Protein AF-A0A6G1R5U1-F1 (afdb_monomer_lite)

Secondary structure (DSSP, 8-state):
-HHHHHHHHHHHHHHHHSS-----HHHHHHHHHHHHHHHHHHHHHHHHTT---GGGG-TT---THHHHHHHHHHHHHHHHHH---HHHHHHHHHHHHHHHHHHHHHHHHHHHHHHHHHHHHHHHHHHHHHHHHHHHHHHHHHHHHHTSPPHHHHHHHHHHHT--

Sequence (164 aa):
KLSELNQGFAAISQRIKSGKPVIPLKELEQFDFDIQKMLEPLEVEIQQGVNLKEEDFNKDMSEDDESTVKELLQRGDTLQKRITDERKREEIKIKQQLLQTKHNALKDLRSQRRKKALEISHQWYQYKRQADDLMTWLDDIEKKLASLPDRKDEQKLKEIDGEL

pLDDT: mean 86.11, std 13.08, range [45.94, 97.88]

Foldseek 3Di:
DVVVVVVVVVVVVVCVVVVQPDDPPVLLVVLVVLLVVLVVVLVVLVVVFLDADPVLLDPPDDPPCPVVLVVSLVSLVVVLVRDPDPVSNVVSVVSNVSSVVSVVSSVVRSVNNNVVCVVCVVVVVVVVVVVVVVVVVVVVVVVVVVPDDDVVVVVVVVVVVVPD

Radius of gyration: 33.47 Å; chains: 1; bounding box: 76×44×108 Å

Organism: NCBI:txid2861861

Structure (mmCIF, N/CA/C/O backbone):
data_AF-A0A6G1R5U1-F1
#
_entry.id   AF-A0A6G1R5U1-F1
#
loop_
_atom_site.group_PDB
_atom_site.id
_atom_site.type_symbol
_atom_site.label_atom_id
_atom_site.label_alt_id
_atom_site.label_comp_id
_atom_site.label_asym_id
_atom_site.label_entity_id
_atom_site.label_seq_id
_atom_site.pdbx_PDB_ins_code
_atom_site.Cartn_x
_atom_site.Cartn_y
_atom_site.Cartn_z
_atom_site.occupancy
_atom_site.B_iso_or_equiv
_atom_site.auth_seq_id
_atom_site.auth_comp_id
_atom_site.auth_asym_id
_atom_site.auth_atom_id
_atom_site.pdbx_PDB_model_num
ATOM 1 N N . LYS A 1 1 ? -25.445 -28.511 54.763 1.00 64.56 1 LYS A N 1
ATOM 2 C CA . LYS A 1 1 ? -24.578 -29.368 53.914 1.00 64.56 1 LYS A CA 1
ATOM 3 C C . LYS A 1 1 ? -24.976 -29.345 52.434 1.00 64.56 1 LYS A C 1
ATOM 5 O O . LYS A 1 1 ? -24.217 -28.792 51.656 1.00 64.56 1 LYS A O 1
ATOM 10 N N . LEU A 1 2 ? -26.133 -29.885 52.011 1.00 78.50 2 LEU A N 1
ATOM 11 C CA . LEU A 1 2 ? -26.484 -29.938 50.573 1.00 78.50 2 LEU A CA 1
ATOM 12 C C . LEU A 1 2 ? -26.898 -28.573 49.980 1.00 78.50 2 LEU A C 1
ATOM 14 O O . LEU A 1 2 ? -26.519 -28.255 48.857 1.00 78.50 2 LEU A O 1
ATOM 18 N N . SER A 1 3 ? -27.627 -27.742 50.737 1.00 78.31 3 SER A N 1
ATOM 19 C CA . SER A 1 3 ? -28.041 -26.409 50.261 1.00 78.31 3 SER A CA 1
ATOM 20 C C . SER A 1 3 ? -26.873 -25.423 50.158 1.00 78.31 3 SER A C 1
ATOM 22 O O . SER A 1 3 ? -26.806 -24.674 49.193 1.00 78.31 3 SER A O 1
ATOM 24 N N . GLU A 1 4 ? -25.920 -25.470 51.092 1.00 81.38 4 GLU A N 1
ATOM 25 C CA . GLU A 1 4 ? -24.697 -24.651 51.064 1.00 81.38 4 GLU A CA 1
ATOM 26 C C . GLU A 1 4 ? -23.816 -25.002 49.861 1.00 81.38 4 GLU A C 1
ATOM 2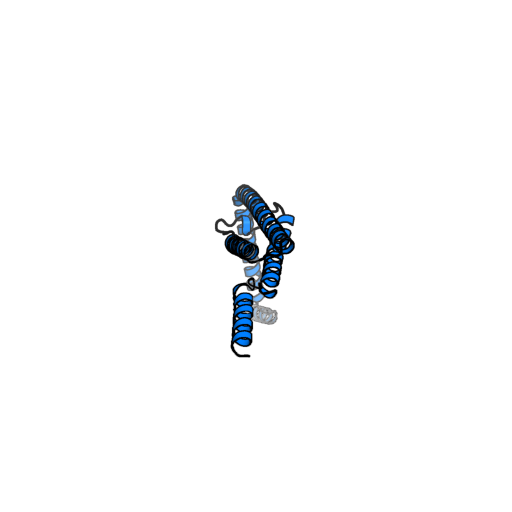8 O O . GLU A 1 4 ? -23.296 -24.111 49.192 1.00 81.38 4 GLU A O 1
ATOM 33 N N . LEU A 1 5 ? -23.703 -26.295 49.534 1.00 86.12 5 LEU A N 1
ATOM 34 C CA . LEU A 1 5 ? -22.992 -26.749 48.341 1.00 86.12 5 LEU A CA 1
ATOM 35 C C . LEU A 1 5 ? -23.675 -26.233 47.068 1.00 86.12 5 LEU A C 1
ATOM 37 O O . LEU A 1 5 ? -23.010 -25.719 46.172 1.00 86.12 5 LEU A O 1
ATOM 41 N N . ASN A 1 6 ? -25.006 -26.310 47.011 1.00 85.50 6 ASN A N 1
ATOM 42 C CA . ASN A 1 6 ? -25.781 -25.828 45.871 1.00 85.50 6 ASN A CA 1
ATOM 43 C C . ASN A 1 6 ? -25.684 -24.298 45.708 1.00 85.50 6 ASN A C 1
ATOM 45 O O . ASN A 1 6 ? -25.589 -23.789 44.592 1.00 85.50 6 ASN A O 1
ATOM 49 N N . GLN A 1 7 ? -25.635 -23.561 46.819 1.00 85.62 7 GLN A N 1
ATOM 50 C CA . GLN A 1 7 ? -25.426 -22.114 46.828 1.00 85.62 7 GLN A CA 1
ATOM 51 C C . GLN A 1 7 ? -24.006 -21.745 46.368 1.00 85.62 7 GLN A C 1
ATOM 53 O O . GLN A 1 7 ? -23.837 -20.809 45.586 1.00 85.62 7 GLN A O 1
ATOM 58 N N . GLY A 1 8 ? -22.998 -22.525 46.775 1.00 88.50 8 GLY A N 1
ATOM 59 C CA . GLY A 1 8 ? -21.625 -22.406 46.283 1.00 88.50 8 GLY A CA 1
ATOM 60 C C . GLY A 1 8 ? -21.519 -22.649 44.775 1.00 88.50 8 GLY A C 1
ATOM 61 O O . GLY A 1 8 ? -20.931 -21.838 44.059 1.00 88.50 8 GLY A O 1
ATOM 62 N N . PHE A 1 9 ? -22.159 -23.706 44.264 1.00 89.00 9 PHE A N 1
ATOM 63 C CA . PHE A 1 9 ? -22.228 -23.982 42.825 1.00 89.00 9 PHE A CA 1
ATOM 64 C C . PHE A 1 9 ? -22.938 -22.871 42.051 1.00 89.00 9 PHE A C 1
ATOM 66 O O . PHE A 1 9 ? -22.454 -22.462 40.996 1.00 89.00 9 PHE A O 1
ATOM 73 N N . ALA A 1 10 ? -24.046 -22.338 42.572 1.00 87.12 10 ALA A N 1
ATOM 74 C CA . ALA A 1 10 ? -24.753 -21.226 41.946 1.00 87.12 10 ALA A CA 1
ATOM 75 C C . ALA A 1 10 ? -23.885 -19.958 41.893 1.00 87.12 10 ALA A C 1
ATOM 77 O O . ALA A 1 10 ? -23.812 -19.316 40.847 1.00 87.12 10 ALA A O 1
ATOM 78 N N . ALA A 1 11 ? -23.169 -19.632 42.973 1.00 83.75 11 ALA A N 1
ATOM 79 C CA . ALA A 1 11 ? -22.272 -18.479 43.029 1.00 83.75 11 ALA A CA 1
ATOM 80 C C . ALA A 1 11 ? -21.079 -18.614 42.065 1.00 83.75 11 ALA A C 1
ATOM 82 O O . ALA A 1 11 ? -20.730 -17.655 41.377 1.00 83.75 11 ALA A O 1
ATOM 83 N N . ILE A 1 12 ? -20.484 -19.808 41.963 1.00 82.44 12 ILE A N 1
ATOM 84 C CA . ILE A 1 12 ? -19.397 -20.093 41.015 1.00 82.44 12 ILE A CA 1
ATOM 85 C C . ILE A 1 12 ? -19.918 -20.067 39.576 1.00 82.44 12 ILE A C 1
ATOM 87 O O . ILE A 1 12 ? -19.307 -19.436 38.722 1.00 82.44 12 ILE A O 1
ATOM 91 N N . SER A 1 13 ? -21.073 -20.678 39.300 1.00 82.19 13 SER A N 1
ATOM 92 C CA . SER A 1 13 ? -21.693 -20.661 37.971 1.00 82.19 13 SER A CA 1
ATOM 93 C C . SER A 1 13 ? -22.052 -19.238 37.538 1.00 82.19 13 SER A C 1
ATOM 95 O O . SER A 1 13 ? -21.800 -18.866 36.396 1.00 82.19 13 SER A O 1
ATOM 97 N N . GLN A 1 14 ? -22.553 -18.404 38.454 1.00 79.06 14 GLN A N 1
ATOM 98 C CA . GLN A 1 14 ? -22.771 -16.980 38.204 1.00 79.06 14 GLN A CA 1
ATOM 99 C C . GLN A 1 14 ? -21.456 -16.237 37.973 1.00 79.06 14 GLN A C 1
ATOM 101 O O . GLN A 1 14 ? -21.388 -15.444 37.044 1.00 79.06 14 GLN A O 1
ATOM 106 N N . ARG A 1 15 ? -20.387 -16.519 38.728 1.00 74.56 15 ARG A N 1
ATOM 107 C CA . ARG A 1 15 ? -19.045 -15.954 38.480 1.00 74.56 15 ARG A CA 1
ATOM 108 C C . ARG A 1 15 ? -18.442 -16.380 37.144 1.00 74.56 15 ARG A C 1
ATOM 110 O O . ARG A 1 15 ? -17.753 -15.581 36.532 1.00 74.56 15 ARG A O 1
ATOM 117 N N . ILE A 1 16 ? -18.708 -17.598 36.680 1.00 74.06 16 ILE A N 1
ATOM 118 C CA . ILE A 1 16 ? -18.265 -18.080 35.364 1.00 74.06 16 ILE A CA 1
ATOM 119 C C . ILE A 1 16 ? -19.098 -17.424 34.256 1.00 74.06 16 ILE A C 1
ATOM 121 O O . ILE A 1 16 ? -18.539 -16.954 33.274 1.00 74.06 16 ILE A O 1
ATOM 125 N N . LYS A 1 17 ? -20.422 -17.314 34.434 1.00 71.19 17 LYS A N 1
ATOM 126 C CA . LYS A 1 17 ? -21.327 -16.638 33.485 1.00 71.19 17 LYS A CA 1
ATOM 127 C C . LYS A 1 17 ? -21.111 -15.121 33.416 1.00 71.19 17 LYS A C 1
ATOM 129 O O . LYS A 1 17 ? -21.323 -14.531 32.365 1.00 71.19 17 LYS A O 1
ATOM 134 N N . SER A 1 18 ? -20.710 -14.497 34.525 1.00 64.19 18 SER A N 1
ATOM 135 C CA . SER A 1 18 ? -20.384 -13.062 34.627 1.00 64.19 18 SER A CA 1
ATOM 136 C C . SER A 1 18 ? -18.891 -12.766 34.467 1.00 64.19 18 SER A C 1
ATOM 138 O O . SER A 1 18 ? -18.498 -11.598 34.416 1.00 64.19 18 SER A O 1
ATOM 140 N N . GLY A 1 19 ? -18.056 -13.805 34.378 1.00 53.78 19 GLY A N 1
ATOM 141 C CA . GLY A 1 19 ? -16.635 -13.700 34.094 1.00 53.78 19 GLY A CA 1
ATOM 142 C C . GLY A 1 19 ? -16.473 -13.098 32.710 1.00 53.78 19 GLY A C 1
ATOM 143 O O . GLY A 1 19 ? -16.742 -13.754 31.706 1.00 53.78 19 GLY A O 1
ATOM 144 N N . LYS A 1 20 ? -16.099 -11.816 32.673 1.00 56.81 20 LYS A N 1
ATOM 145 C CA . LYS A 1 20 ? -15.852 -11.062 31.442 1.00 56.81 20 LYS A CA 1
ATOM 146 C C . LYS A 1 20 ? -14.959 -11.882 30.503 1.00 56.81 20 LYS A C 1
ATOM 148 O O . LYS A 1 20 ? -14.012 -12.501 30.993 1.00 56.81 20 LYS A O 1
ATOM 153 N N . PRO A 1 21 ? -15.223 -11.876 29.184 1.00 55.41 21 PRO A N 1
ATOM 154 C CA . PRO A 1 21 ? -14.382 -12.578 28.227 1.00 55.41 21 PRO A CA 1
ATOM 155 C C . PRO A 1 21 ? -12.942 -12.084 28.386 1.00 55.41 21 PRO A C 1
ATOM 157 O O . PRO A 1 21 ? -12.632 -10.923 28.125 1.00 55.41 21 PRO A O 1
ATOM 160 N N . VAL A 1 22 ? -12.070 -12.965 28.871 1.00 62.72 22 VAL A N 1
ATOM 161 C CA . VAL A 1 22 ? -10.633 -12.717 28.891 1.00 62.72 22 VAL A CA 1
ATOM 162 C C . VAL A 1 22 ? -10.197 -12.812 27.442 1.00 62.72 22 VAL A C 1
ATOM 164 O O . VAL A 1 22 ? -10.189 -13.898 26.865 1.00 62.72 22 VAL A O 1
ATOM 167 N N . ILE A 1 23 ? -9.894 -11.673 26.827 1.00 64.00 23 ILE A N 1
ATOM 168 C CA . ILE A 1 23 ? -9.266 -11.693 25.509 1.00 64.00 23 ILE A CA 1
ATOM 169 C C . ILE A 1 23 ? -7.942 -12.427 25.660 1.00 64.00 23 ILE A C 1
ATOM 171 O O . ILE A 1 23 ? -7.168 -12.079 26.562 1.00 64.00 23 ILE A O 1
ATOM 175 N N . PRO A 1 24 ? -7.667 -13.432 24.814 1.00 73.19 24 PRO A N 1
ATOM 176 C CA . PRO A 1 24 ? -6.378 -14.089 24.832 1.00 73.19 24 PRO A CA 1
ATOM 177 C C . PRO A 1 24 ? -5.299 -13.028 24.624 1.00 73.19 24 PRO A C 1
ATOM 179 O O . PRO A 1 24 ? -5.303 -12.344 23.605 1.00 73.19 24 PRO A O 1
ATOM 182 N N . LEU A 1 25 ? -4.368 -12.891 25.572 1.00 80.00 25 LEU A N 1
ATOM 183 C CA . LEU A 1 25 ? -3.216 -11.984 25.459 1.00 80.00 25 LEU A CA 1
ATOM 184 C C . LEU A 1 25 ? -2.526 -12.123 24.088 1.00 80.00 25 LEU A C 1
ATOM 186 O O . LEU A 1 25 ? -2.193 -11.132 23.449 1.00 80.00 25 LEU A O 1
ATOM 190 N N . LYS A 1 26 ? -2.476 -13.361 23.589 1.00 85.50 26 LYS A N 1
ATOM 191 C CA . LYS A 1 26 ? -1.983 -13.740 22.265 1.00 85.50 26 LYS A CA 1
ATOM 192 C C . LYS A 1 26 ? -2.681 -13.036 21.091 1.00 85.50 26 LYS A C 1
ATOM 194 O O . LYS A 1 26 ? -2.038 -12.737 20.095 1.00 85.50 26 LYS A O 1
ATOM 199 N N . GLU A 1 27 ? -3.988 -12.783 21.168 1.00 88.94 27 GLU A N 1
ATOM 200 C CA . GLU A 1 27 ? -4.736 -12.100 20.098 1.00 88.94 27 GLU A CA 1
ATOM 201 C C . GLU A 1 27 ? -4.335 -10.622 19.994 1.00 88.94 27 GLU A C 1
ATOM 203 O O . GLU A 1 27 ? -4.229 -10.089 18.885 1.00 88.94 27 GLU A O 1
ATOM 208 N N . LEU A 1 28 ? -4.083 -9.991 21.147 1.00 89.75 28 LEU A N 1
ATOM 209 C CA . LEU A 1 28 ? -3.621 -8.609 21.250 1.00 89.75 28 LEU A CA 1
ATOM 210 C C . LEU A 1 28 ? -2.165 -8.473 20.789 1.00 89.75 28 LEU A C 1
ATOM 212 O O . LEU A 1 28 ? -1.868 -7.606 19.977 1.00 89.75 28 LEU A O 1
ATOM 216 N N . GLU A 1 29 ? -1.284 -9.367 21.240 1.00 91.88 29 GLU A N 1
ATOM 217 C CA . GLU A 1 29 ? 0.116 -9.419 20.795 1.00 91.88 29 GLU A CA 1
ATOM 218 C C . GLU A 1 29 ? 0.217 -9.618 19.280 1.00 91.88 29 GLU A C 1
ATOM 220 O O . GLU A 1 29 ? 0.988 -8.935 18.610 1.00 91.88 29 GLU A O 1
ATOM 225 N N . GLN A 1 30 ? -0.605 -10.509 18.720 1.00 94.69 30 GLN A N 1
ATOM 226 C CA . GLN A 1 30 ? -0.639 -10.723 17.279 1.00 94.69 30 GLN A CA 1
ATOM 227 C C . GLN A 1 30 ? -1.130 -9.475 16.536 1.00 94.69 30 GLN A C 1
ATOM 229 O O . GLN A 1 30 ? -0.609 -9.153 15.478 1.00 94.69 30 GLN A O 1
ATOM 234 N N . PHE A 1 31 ? -2.130 -8.767 17.068 1.00 95.12 31 PHE A N 1
ATOM 235 C CA . PHE A 1 31 ? -2.639 -7.542 16.446 1.00 95.12 31 PHE A CA 1
ATOM 236 C C . PHE A 1 31 ? -1.571 -6.448 16.429 1.00 95.12 31 PHE A C 1
ATOM 238 O O . PHE A 1 31 ? -1.374 -5.790 15.410 1.00 95.12 31 PHE A O 1
ATOM 245 N N . ASP A 1 32 ? -0.854 -6.302 17.540 1.00 94.56 32 ASP A N 1
ATOM 246 C CA . ASP A 1 32 ? 0.250 -5.359 17.662 1.00 94.56 32 ASP A CA 1
ATOM 247 C C . ASP A 1 32 ? 1.377 -5.678 16.681 1.00 94.56 32 ASP A C 1
ATOM 249 O O . ASP A 1 32 ? 1.872 -4.779 16.000 1.00 94.56 32 ASP A O 1
ATOM 253 N N . PHE A 1 33 ? 1.741 -6.956 16.564 1.00 96.31 33 PHE A N 1
ATOM 254 C CA . PHE A 1 33 ? 2.722 -7.415 15.588 1.00 96.31 33 PHE A CA 1
ATOM 255 C C . PHE A 1 33 ? 2.283 -7.112 14.150 1.00 96.31 33 PHE A C 1
ATOM 257 O O . PHE A 1 33 ? 3.060 -6.555 13.377 1.00 96.31 33 PHE A O 1
ATOM 264 N N . ASP A 1 34 ? 1.038 -7.437 13.795 1.00 96.75 34 ASP A N 1
ATOM 265 C CA . ASP A 1 34 ? 0.534 -7.256 12.433 1.00 96.75 34 ASP A CA 1
ATOM 266 C C . ASP A 1 34 ? 0.444 -5.769 12.051 1.00 96.75 34 ASP A C 1
ATOM 268 O O . ASP A 1 34 ? 0.824 -5.399 10.939 1.00 96.75 34 ASP A O 1
ATOM 272 N N . ILE A 1 35 ? 0.011 -4.894 12.972 1.00 96.19 35 ILE A N 1
ATOM 273 C CA . ILE A 1 35 ? 0.037 -3.443 12.738 1.00 96.19 35 ILE A CA 1
ATOM 274 C C . ILE A 1 35 ? 1.467 -2.951 12.543 1.00 96.19 35 ILE A C 1
ATOM 276 O O . ILE A 1 35 ? 1.719 -2.205 11.599 1.00 96.19 35 ILE A O 1
ATOM 280 N N . GLN A 1 36 ? 2.402 -3.350 13.407 1.00 95.69 36 GLN A N 1
ATOM 281 C CA . GLN A 1 36 ? 3.790 -2.901 13.305 1.00 95.69 36 GLN A CA 1
ATOM 282 C C . GLN A 1 36 ? 4.405 -3.328 11.967 1.00 95.69 36 GLN A C 1
ATOM 284 O O . GLN A 1 36 ? 5.026 -2.516 11.281 1.00 95.69 36 GLN A O 1
ATOM 289 N N . LYS A 1 37 ? 4.155 -4.579 11.565 1.00 95.69 37 LYS A N 1
ATOM 290 C CA . LYS A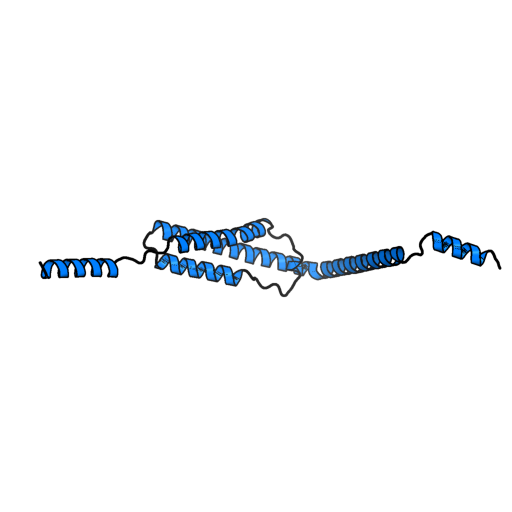 1 37 ? 4.591 -5.135 10.284 1.00 95.69 37 LYS A CA 1
ATOM 291 C C . LYS A 1 37 ? 4.026 -4.361 9.092 1.00 95.69 37 LYS A C 1
ATOM 293 O O . LYS A 1 37 ? 4.725 -4.221 8.096 1.00 95.69 37 LYS A O 1
ATOM 298 N N . MET A 1 38 ? 2.792 -3.862 9.180 1.00 94.44 38 MET A N 1
ATOM 299 C CA . MET A 1 38 ? 2.200 -3.030 8.126 1.00 94.44 38 MET A CA 1
ATOM 300 C C . MET A 1 38 ? 2.698 -1.586 8.148 1.00 94.44 38 MET A C 1
ATOM 302 O O . MET A 1 38 ? 2.816 -0.970 7.096 1.00 94.44 38 MET A O 1
ATOM 306 N N . LEU A 1 39 ? 3.000 -1.026 9.317 1.00 95.50 39 LEU A N 1
ATOM 307 C CA . LEU A 1 39 ? 3.486 0.350 9.428 1.00 95.50 39 LEU A CA 1
ATOM 308 C C . LEU A 1 39 ? 4.881 0.528 8.827 1.00 95.50 39 LEU A C 1
ATOM 310 O O . LEU A 1 39 ? 5.141 1.555 8.209 1.00 95.50 39 LEU A O 1
ATOM 314 N N . GLU A 1 40 ? 5.762 -0.456 8.988 1.00 94.44 40 GLU A N 1
ATOM 315 C CA . GLU A 1 40 ? 7.152 -0.373 8.536 1.00 94.44 40 GLU A CA 1
ATOM 316 C C . GLU A 1 40 ? 7.317 -0.116 7.021 1.00 94.44 40 GLU A C 1
ATOM 318 O O . GLU A 1 40 ? 7.955 0.879 6.667 1.00 94.44 40 GLU A O 1
ATOM 323 N N . PRO A 1 41 ? 6.710 -0.896 6.101 1.00 92.38 41 PRO A N 1
ATOM 324 C CA . PRO A 1 41 ? 6.797 -0.607 4.669 1.00 92.38 41 PRO A CA 1
ATOM 325 C C . PRO A 1 41 ? 6.120 0.720 4.294 1.00 92.38 41 PRO A C 1
ATOM 327 O O . PRO A 1 41 ? 6.641 1.446 3.445 1.00 92.38 41 PRO A O 1
ATOM 330 N N . LEU A 1 42 ? 5.009 1.083 4.952 1.00 92.62 42 LEU A N 1
ATOM 331 C CA . LEU A 1 42 ? 4.336 2.365 4.714 1.00 92.62 42 LEU A CA 1
ATOM 332 C C . LEU A 1 42 ? 5.239 3.549 5.089 1.00 92.62 42 LEU A C 1
ATOM 334 O O . LEU A 1 42 ? 5.315 4.524 4.347 1.00 92.62 42 LEU A O 1
ATOM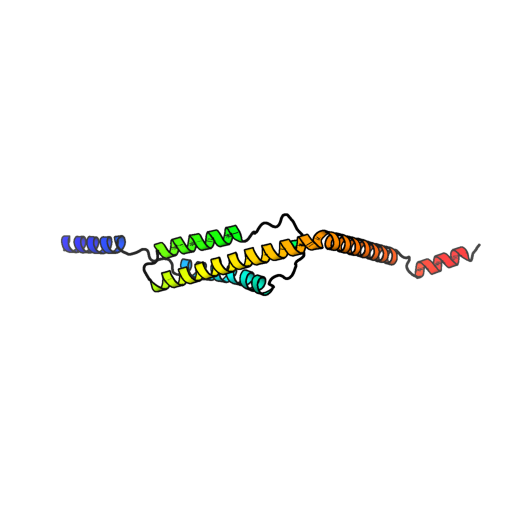 338 N N . GLU A 1 43 ? 5.941 3.471 6.221 1.00 94.00 43 GLU A N 1
ATOM 339 C CA . GLU A 1 43 ? 6.880 4.497 6.687 1.00 94.00 43 GLU A CA 1
ATOM 340 C C . GLU A 1 43 ? 8.040 4.673 5.698 1.00 94.00 43 GLU A C 1
ATOM 342 O O . GLU A 1 43 ? 8.355 5.800 5.309 1.00 94.00 43 GLU A O 1
ATOM 347 N N . VAL A 1 44 ? 8.634 3.562 5.250 1.00 93.25 44 VAL A N 1
ATOM 348 C CA . VAL A 1 44 ? 9.731 3.561 4.270 1.00 93.25 44 VAL A CA 1
ATOM 349 C C . VAL A 1 44 ? 9.288 4.204 2.958 1.00 93.25 44 VAL A C 1
ATOM 351 O O . VAL A 1 44 ? 10.008 5.029 2.395 1.00 93.25 44 VAL A O 1
ATOM 354 N N . GLU A 1 45 ? 8.095 3.875 2.467 1.00 91.44 45 GLU A N 1
ATOM 355 C CA . GLU A 1 45 ? 7.601 4.447 1.217 1.00 91.44 45 GLU A CA 1
ATOM 356 C C . GLU A 1 45 ? 7.229 5.930 1.357 1.00 91.44 45 GLU A C 1
ATOM 358 O O . GLU A 1 45 ? 7.516 6.725 0.462 1.00 91.44 45 GLU A O 1
ATOM 363 N N . ILE A 1 46 ? 6.673 6.347 2.499 1.00 92.88 46 ILE A N 1
ATOM 364 C CA . ILE A 1 46 ? 6.420 7.767 2.784 1.00 92.88 46 ILE A CA 1
ATOM 365 C C . ILE A 1 46 ? 7.729 8.565 2.792 1.00 92.88 46 ILE A C 1
ATOM 367 O O . ILE A 1 46 ? 7.768 9.671 2.254 1.00 92.88 46 ILE A O 1
ATOM 371 N N . GLN A 1 47 ? 8.810 8.013 3.353 1.00 93.56 47 GLN A N 1
ATOM 372 C CA . GLN A 1 47 ? 10.127 8.663 3.367 1.00 93.56 47 GLN A CA 1
ATOM 373 C C . GLN A 1 47 ? 10.715 8.853 1.962 1.00 93.56 47 GLN A C 1
ATOM 375 O O . GLN A 1 47 ? 11.435 9.822 1.724 1.00 93.56 47 GLN A O 1
ATOM 380 N N . GLN A 1 48 ? 10.382 7.974 1.013 1.00 90.81 48 GLN A N 1
ATOM 381 C CA . GLN A 1 48 ? 10.757 8.140 -0.397 1.00 90.81 48 GLN A CA 1
ATOM 382 C C . GLN A 1 48 ? 9.997 9.297 -1.070 1.00 90.81 48 GLN A C 1
ATOM 384 O O . GLN A 1 48 ? 10.432 9.807 -2.106 1.00 90.81 48 GLN A O 1
ATOM 389 N N . GLY A 1 49 ? 8.883 9.737 -0.481 1.00 91.12 49 GLY A N 1
ATOM 390 C CA . GLY A 1 49 ? 8.128 10.906 -0.906 1.00 91.12 49 GLY A CA 1
ATOM 391 C C . GLY A 1 49 ? 7.568 10.770 -2.320 1.00 91.12 49 GLY A C 1
ATOM 392 O O . GLY A 1 49 ? 6.903 9.796 -2.669 1.00 91.12 49 GLY A O 1
ATOM 393 N N . VAL A 1 50 ? 7.815 11.790 -3.143 1.00 89.25 50 VAL A N 1
ATOM 394 C CA . VAL A 1 50 ? 7.297 11.891 -4.519 1.00 89.25 50 VAL A CA 1
ATOM 395 C C . VAL A 1 50 ? 8.331 11.513 -5.584 1.00 89.25 50 VAL A C 1
ATOM 397 O O . VAL A 1 50 ? 8.249 11.995 -6.717 1.00 89.25 50 VAL A O 1
ATOM 400 N N . ASN A 1 51 ? 9.310 10.683 -5.220 1.00 91.75 51 ASN A N 1
ATOM 401 C CA . ASN A 1 51 ? 10.305 10.156 -6.149 1.00 91.75 51 ASN A CA 1
ATOM 402 C C . ASN A 1 51 ? 9.676 9.102 -7.061 1.00 91.75 51 ASN A C 1
ATOM 404 O O . ASN A 1 51 ? 9.095 8.136 -6.576 1.00 91.75 51 ASN A O 1
ATOM 408 N N . LEU A 1 52 ? 9.793 9.298 -8.374 1.00 90.88 52 LEU A N 1
ATOM 409 C CA . LEU A 1 52 ? 9.220 8.396 -9.369 1.00 90.88 52 LEU A CA 1
ATOM 410 C C . LEU A 1 52 ? 9.841 7.002 -9.284 1.00 90.88 52 LEU A C 1
ATOM 412 O O . LEU A 1 52 ? 11.063 6.862 -9.229 1.00 90.88 52 LEU A O 1
ATOM 416 N N . LYS A 1 53 ? 8.985 5.988 -9.343 1.00 89.25 53 LYS A N 1
ATOM 417 C CA . LYS A 1 53 ? 9.352 4.589 -9.543 1.00 89.25 53 LYS A CA 1
ATOM 418 C C . LYS A 1 53 ? 8.861 4.126 -10.904 1.00 89.25 53 LYS A C 1
ATOM 420 O O . LYS A 1 53 ? 7.904 4.666 -11.449 1.00 89.25 53 LYS A O 1
ATOM 425 N N . GLU A 1 54 ? 9.488 3.084 -11.432 1.00 88.44 54 GLU A N 1
ATOM 426 C CA . GLU A 1 54 ? 9.034 2.429 -12.662 1.00 88.44 54 GLU A CA 1
ATOM 427 C C . GLU A 1 54 ? 7.571 1.957 -12.558 1.00 88.44 54 GLU A C 1
ATOM 429 O O . GLU A 1 54 ? 6.791 2.115 -13.493 1.00 88.44 54 GLU A O 1
ATOM 434 N N . GLU A 1 55 ? 7.173 1.475 -11.382 1.00 87.56 55 GLU A N 1
ATOM 435 C CA . GLU A 1 55 ? 5.802 1.062 -11.063 1.00 87.56 55 GLU A CA 1
ATOM 436 C C . GLU A 1 55 ? 4.768 2.175 -11.303 1.00 87.56 55 GLU A C 1
ATOM 438 O O . GLU A 1 55 ? 3.631 1.890 -11.673 1.00 87.56 55 GLU A O 1
ATOM 443 N N . ASP A 1 56 ? 5.154 3.445 -11.124 1.00 89.06 56 ASP A N 1
ATOM 444 C CA . ASP A 1 56 ? 4.253 4.593 -11.272 1.00 89.06 56 ASP A CA 1
ATOM 445 C C . ASP A 1 56 ? 3.838 4.819 -12.742 1.00 89.06 56 ASP A C 1
ATOM 447 O O . ASP A 1 56 ? 2.849 5.507 -13.006 1.00 89.06 56 ASP A O 1
ATOM 451 N N . PHE A 1 57 ? 4.562 4.225 -13.700 1.00 88.44 57 PHE A N 1
ATOM 452 C CA . PHE A 1 57 ? 4.236 4.250 -15.130 1.00 88.44 57 PHE A CA 1
ATOM 453 C C . PHE A 1 57 ? 3.269 3.133 -15.551 1.00 88.44 57 PHE A C 1
ATOM 455 O O . PHE A 1 57 ? 2.740 3.177 -16.669 1.00 88.44 57 PHE A O 1
ATOM 462 N N . ASN A 1 58 ? 3.009 2.159 -14.672 1.00 83.31 58 ASN A N 1
ATOM 463 C CA . ASN A 1 58 ? 2.095 1.050 -14.922 1.00 83.31 58 ASN A CA 1
ATOM 464 C C . ASN A 1 58 ? 0.659 1.442 -14.553 1.00 83.31 58 ASN A C 1
ATOM 466 O O . ASN A 1 58 ? 0.366 1.868 -13.436 1.00 83.31 58 ASN A O 1
ATOM 470 N N . LYS A 1 59 ? -0.266 1.265 -15.500 1.00 66.62 59 LYS A N 1
ATOM 471 C CA . LYS A 1 59 ? -1.668 1.692 -15.356 1.00 66.62 59 LYS A CA 1
ATOM 472 C C . LYS A 1 59 ? -2.512 0.770 -14.463 1.00 66.62 59 LYS A C 1
ATOM 474 O O . LYS A 1 59 ? -3.527 1.218 -13.940 1.00 66.62 59 LYS A O 1
ATOM 479 N N . ASP A 1 60 ? -2.061 -0.469 -14.267 1.00 66.44 60 ASP A N 1
ATOM 480 C CA . ASP A 1 60 ? -2.818 -1.550 -13.617 1.00 66.44 60 ASP A CA 1
ATOM 481 C C . ASP A 1 60 ? -2.370 -1.844 -12.174 1.00 66.44 60 ASP A C 1
ATOM 483 O O . ASP A 1 60 ? -2.755 -2.859 -11.599 1.00 66.44 60 ASP A O 1
ATOM 487 N N . MET A 1 61 ? -1.562 -0.974 -11.559 1.00 63.75 61 MET A N 1
ATOM 488 C CA . MET A 1 61 ? -1.135 -1.170 -10.170 1.00 63.75 61 MET A CA 1
ATOM 489 C C . MET A 1 61 ? -2.307 -0.937 -9.209 1.00 63.75 61 MET A C 1
ATOM 491 O O . MET A 1 61 ? -2.599 0.202 -8.829 1.00 63.75 61 MET A O 1
ATOM 495 N N . SER A 1 62 ? -2.972 -2.020 -8.804 1.00 60.88 62 SER A N 1
ATOM 496 C CA . SER A 1 62 ? -3.908 -2.012 -7.683 1.00 60.88 62 SER A CA 1
ATOM 497 C C . SER A 1 62 ? -3.164 -1.746 -6.374 1.00 60.88 62 SER A C 1
ATOM 499 O O . SER A 1 62 ? -2.061 -2.245 -6.159 1.00 60.88 62 SER A O 1
ATOM 501 N N . GLU A 1 63 ? -3.769 -0.958 -5.487 1.00 66.75 63 GLU A N 1
ATOM 502 C CA . GLU A 1 63 ? -3.276 -0.739 -4.124 1.00 66.75 63 GLU A CA 1
ATOM 503 C C . GLU A 1 63 ? -3.511 -2.021 -3.300 1.00 66.75 63 GLU A C 1
ATOM 505 O O . GLU A 1 63 ? -4.505 -2.134 -2.589 1.00 66.75 63 GLU A O 1
ATOM 510 N N . ASP A 1 64 ? -2.617 -3.008 -3.448 1.00 69.38 64 ASP A N 1
ATOM 511 C CA . ASP A 1 64 ? -2.709 -4.358 -2.849 1.00 69.38 64 ASP A CA 1
ATOM 512 C C . ASP A 1 64 ? -2.892 -4.312 -1.313 1.00 69.38 64 ASP A C 1
ATOM 514 O O . ASP A 1 64 ? -3.592 -5.122 -0.700 1.00 69.38 64 ASP A O 1
ATOM 518 N N . ASP A 1 65 ? -2.369 -3.252 -0.695 1.00 78.69 65 ASP A N 1
ATOM 519 C CA . ASP A 1 65 ? -2.398 -3.025 0.749 1.00 78.69 65 ASP A CA 1
ATOM 520 C C . ASP A 1 65 ? -3.789 -2.635 1.296 1.00 78.69 65 ASP A C 1
ATOM 522 O O . ASP A 1 65 ? -4.033 -2.761 2.499 1.00 78.69 65 ASP A O 1
ATOM 526 N N . GLU A 1 66 ? -4.723 -2.167 0.453 1.00 85.94 66 GLU A N 1
ATOM 527 C CA . GLU A 1 66 ? -5.994 -1.572 0.909 1.00 85.94 66 GLU A CA 1
ATOM 528 C C . GLU A 1 66 ? -6.899 -2.606 1.605 1.00 85.94 66 GLU A C 1
ATOM 530 O O . GLU A 1 66 ? -7.567 -2.303 2.600 1.00 85.94 66 GLU A O 1
ATOM 535 N N . SER A 1 67 ? -6.873 -3.854 1.128 1.00 89.06 67 SER A N 1
ATOM 536 C CA . SER A 1 67 ? -7.609 -4.973 1.730 1.00 89.06 67 SER A CA 1
ATOM 537 C C . SER A 1 67 ? -7.073 -5.314 3.126 1.00 89.06 67 SER A C 1
ATOM 539 O O . SER A 1 67 ? -7.826 -5.325 4.103 1.00 89.06 67 SER A O 1
ATOM 541 N N . THR A 1 68 ? -5.756 -5.479 3.235 1.00 92.25 68 THR 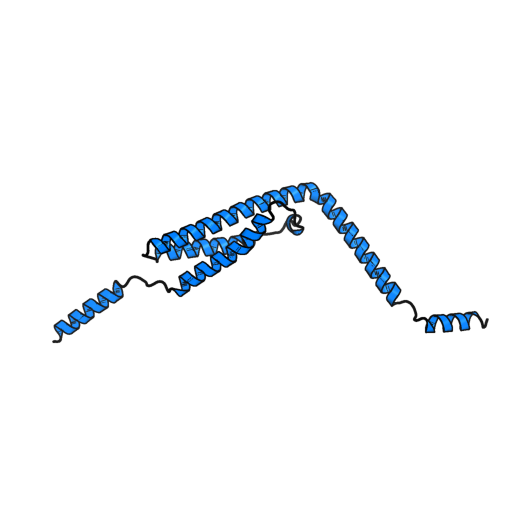A N 1
ATOM 542 C CA . THR A 1 68 ? -5.052 -5.838 4.471 1.00 92.25 68 THR A CA 1
ATOM 543 C C . THR A 1 68 ? -5.204 -4.756 5.541 1.00 92.25 68 THR A C 1
ATOM 545 O O . THR A 1 68 ? -5.492 -5.053 6.702 1.00 92.25 68 THR A O 1
ATOM 548 N N . VAL A 1 69 ? -5.072 -3.478 5.164 1.00 94.12 69 VAL A N 1
ATOM 549 C CA . VAL A 1 69 ? -5.267 -2.355 6.095 1.00 94.12 69 VAL A CA 1
ATOM 550 C C . VAL A 1 69 ? -6.698 -2.340 6.627 1.00 94.12 69 VAL A C 1
ATOM 552 O O . VAL A 1 69 ? -6.902 -2.207 7.835 1.00 94.12 69 VAL A O 1
ATOM 555 N N . LYS A 1 70 ? -7.697 -2.541 5.763 1.00 94.44 70 LYS A N 1
ATOM 556 C CA . LYS A 1 70 ? -9.105 -2.578 6.174 1.00 94.44 70 LYS A CA 1
ATOM 557 C C . LYS A 1 70 ? -9.394 -3.717 7.155 1.00 94.44 70 LYS A C 1
ATOM 559 O O . LYS A 1 70 ? -10.099 -3.502 8.142 1.00 94.44 70 LYS A O 1
ATOM 564 N N . GLU A 1 71 ? -8.835 -4.900 6.917 1.00 95.31 71 GLU A N 1
ATOM 565 C CA . GLU A 1 71 ? -8.974 -6.047 7.819 1.00 95.31 71 GLU A CA 1
ATOM 566 C C . GLU A 1 71 ? -8.362 -5.775 9.199 1.00 95.31 71 GLU A C 1
ATOM 568 O O . GLU A 1 71 ? -9.002 -6.040 10.222 1.00 95.31 71 GLU A O 1
ATOM 573 N N . LEU A 1 72 ? -7.163 -5.185 9.252 1.00 96.06 72 LEU A N 1
ATOM 574 C CA . LEU A 1 72 ? -6.521 -4.821 10.518 1.00 96.06 72 LEU A CA 1
ATOM 575 C C . LEU A 1 72 ? -7.322 -3.774 11.286 1.00 96.06 72 LEU A C 1
ATOM 577 O O . LEU A 1 72 ? -7.514 -3.912 12.495 1.00 96.06 72 LEU A O 1
ATOM 581 N N . LEU A 1 73 ? -7.852 -2.763 10.600 1.00 96.62 73 LEU A N 1
ATOM 582 C CA . LEU A 1 73 ? -8.715 -1.768 11.230 1.00 96.62 73 LEU A CA 1
ATOM 583 C C . LEU A 1 73 ? -9.979 -2.421 11.806 1.00 96.62 73 LEU A C 1
ATOM 585 O O . LEU A 1 73 ? -10.295 -2.208 12.974 1.00 96.62 73 LEU A O 1
ATOM 589 N N . GLN A 1 74 ? -10.645 -3.303 11.059 1.00 96.50 74 GLN A N 1
ATOM 590 C CA . GLN A 1 74 ? -11.833 -4.010 11.547 1.00 96.50 74 GLN A CA 1
ATOM 591 C C . GLN A 1 74 ? -11.529 -4.938 12.738 1.00 96.50 74 GLN A C 1
ATOM 593 O O . GLN A 1 74 ? -12.335 -5.072 13.672 1.00 96.50 74 GLN A O 1
ATOM 598 N N . ARG A 1 75 ? -10.361 -5.586 12.735 1.00 95.69 75 ARG A N 1
ATOM 599 C CA . ARG A 1 75 ? -9.902 -6.407 13.858 1.00 95.69 75 ARG A CA 1
ATOM 600 C C . ARG A 1 75 ? -9.656 -5.555 15.104 1.00 95.69 75 ARG A C 1
ATOM 602 O O . ARG A 1 75 ? -10.098 -5.943 16.185 1.00 95.69 75 ARG A O 1
ATOM 609 N N . GLY A 1 76 ? -9.045 -4.380 14.954 1.00 95.25 76 GLY A N 1
ATOM 610 C CA . GLY A 1 76 ? -8.870 -3.416 16.042 1.00 95.25 76 GLY A CA 1
ATOM 611 C C . GLY A 1 76 ? -10.204 -2.969 16.652 1.00 95.25 76 GLY A C 1
ATOM 612 O O . GLY A 1 76 ? -10.361 -3.006 17.872 1.00 95.25 76 GLY A O 1
ATOM 613 N N . ASP A 1 77 ? -11.215 -2.682 15.827 1.00 95.44 77 ASP A N 1
ATOM 614 C CA . ASP A 1 77 ? -12.563 -2.318 16.299 1.00 95.44 77 ASP A CA 1
ATOM 615 C C . ASP A 1 77 ? -13.227 -3.450 17.092 1.00 95.44 77 ASP A C 1
ATOM 617 O O . ASP A 1 77 ? -13.936 -3.228 18.080 1.00 95.44 77 ASP A O 1
ATOM 621 N N . THR A 1 78 ? -12.998 -4.691 16.663 1.00 93.75 78 THR A N 1
ATOM 622 C CA . THR A 1 78 ? -13.505 -5.883 17.346 1.00 93.75 78 THR A CA 1
ATOM 623 C C . THR A 1 78 ? -12.824 -6.072 18.701 1.00 93.75 78 THR A C 1
ATOM 625 O O . THR A 1 78 ? -13.505 -6.357 19.691 1.00 93.75 78 THR A O 1
ATOM 628 N N . LEU A 1 79 ? -11.507 -5.861 18.773 1.00 92.69 79 LEU A N 1
ATOM 629 C CA . LEU A 1 79 ? -10.747 -5.912 20.021 1.00 92.69 79 LEU A CA 1
ATOM 630 C C . LEU A 1 79 ? -11.198 -4.817 20.992 1.00 92.69 79 LEU A C 1
ATOM 632 O O . LEU A 1 79 ? -11.506 -5.119 22.144 1.00 92.69 79 LEU A O 1
ATOM 636 N N . GLN A 1 80 ? -11.352 -3.574 20.529 1.00 92.19 80 GLN A N 1
ATOM 637 C CA . GLN A 1 80 ? -11.814 -2.459 21.361 1.00 92.19 80 GLN A CA 1
ATOM 638 C C . GLN A 1 80 ? -13.178 -2.707 22.025 1.00 92.19 80 GLN A C 1
ATOM 640 O O . GLN A 1 80 ? -13.405 -2.223 23.133 1.00 92.19 80 GLN A O 1
ATOM 645 N N . LYS A 1 81 ? -14.088 -3.439 21.365 1.00 90.38 81 LYS A N 1
ATOM 646 C CA . LYS A 1 81 ? -15.411 -3.800 21.915 1.00 90.38 81 LYS A CA 1
ATOM 647 C C . LYS A 1 81 ? -15.340 -4.886 22.987 1.00 90.38 81 LYS A C 1
ATOM 649 O O . LYS A 1 81 ? -16.217 -4.958 23.843 1.00 90.38 81 LYS A O 1
ATOM 654 N N . ARG A 1 82 ? -14.338 -5.763 22.910 1.00 87.75 82 ARG A N 1
ATOM 655 C CA . ARG A 1 82 ? -14.172 -6.904 23.821 1.00 87.75 82 ARG A CA 1
ATOM 656 C C . ARG A 1 82 ? -13.311 -6.546 25.037 1.00 87.75 82 ARG A C 1
ATOM 658 O O . ARG A 1 82 ? -13.494 -7.133 26.101 1.00 87.75 82 ARG A O 1
ATOM 665 N N . ILE A 1 83 ? -12.368 -5.611 24.890 1.00 87.19 83 ILE A N 1
ATOM 666 C CA . ILE A 1 83 ? -11.477 -5.172 25.971 1.00 87.19 83 ILE A CA 1
ATOM 667 C C . ILE A 1 83 ? -12.266 -4.296 26.935 1.00 87.19 83 ILE A C 1
ATOM 669 O O . ILE A 1 83 ? -12.966 -3.381 26.521 1.00 87.19 83 ILE A O 1
ATOM 673 N N . THR A 1 84 ? -12.112 -4.537 28.236 1.00 84.94 84 THR A N 1
ATOM 674 C CA . THR A 1 84 ? -12.671 -3.656 29.275 1.00 84.94 84 THR A CA 1
ATOM 675 C C . THR A 1 84 ? -11.642 -2.723 29.910 1.00 84.94 84 THR A C 1
ATOM 677 O O . THR A 1 84 ? -12.015 -1.842 30.672 1.00 84.94 84 THR A O 1
ATOM 680 N N . ASP A 1 85 ? -10.355 -2.959 29.656 1.00 88.88 85 ASP A N 1
ATOM 681 C CA . ASP A 1 85 ? -9.250 -2.100 30.081 1.00 88.88 85 ASP A CA 1
ATOM 682 C C . ASP A 1 85 ? -9.162 -0.873 29.164 1.00 88.88 85 ASP A C 1
ATOM 684 O O . ASP A 1 85 ? -8.820 -0.988 27.987 1.00 88.88 85 ASP A O 1
ATOM 688 N N . GLU A 1 86 ? -9.479 0.299 29.709 1.00 90.06 86 GLU A N 1
ATOM 689 C CA . GLU A 1 86 ? -9.526 1.541 28.939 1.00 90.06 86 GLU A CA 1
ATOM 690 C C . GLU A 1 86 ? -8.168 1.927 28.351 1.00 90.06 86 GLU A C 1
ATOM 692 O O . GLU A 1 86 ? -8.096 2.388 27.213 1.00 90.06 86 GLU A O 1
ATOM 697 N N . ARG A 1 87 ? -7.077 1.672 29.081 1.00 91.38 87 ARG A N 1
ATOM 698 C CA . ARG A 1 87 ? -5.730 1.983 28.600 1.00 91.38 87 ARG A CA 1
ATOM 699 C C . ARG A 1 87 ? -5.413 1.171 27.349 1.00 91.38 87 ARG A C 1
ATOM 701 O O . ARG A 1 87 ? -4.963 1.729 26.354 1.00 91.38 87 ARG A O 1
ATOM 708 N N . LYS A 1 88 ? -5.697 -0.133 27.378 1.00 90.38 88 LYS A N 1
ATOM 709 C CA . LYS A 1 88 ? -5.471 -1.016 26.223 1.00 90.38 88 LYS A CA 1
ATOM 710 C C . LYS A 1 88 ? -6.360 -0.652 25.032 1.00 90.38 88 LYS A C 1
ATOM 712 O O . LYS A 1 88 ? -5.915 -0.751 23.893 1.00 90.38 88 LYS A O 1
ATOM 717 N N . ARG A 1 89 ? -7.606 -0.226 25.274 1.00 93.38 89 ARG A N 1
ATOM 718 C CA . ARG A 1 89 ? -8.498 0.259 24.204 1.00 93.38 89 ARG A CA 1
ATOM 719 C C . ARG A 1 89 ? -7.924 1.496 23.521 1.00 93.38 89 ARG A C 1
ATOM 721 O O . ARG A 1 89 ? -7.905 1.541 22.293 1.00 93.38 89 ARG A O 1
ATOM 728 N N . GLU A 1 90 ? -7.428 2.458 24.296 1.00 94.69 90 GLU A N 1
ATOM 729 C CA . GLU A 1 90 ? -6.839 3.673 23.729 1.00 94.69 90 GLU A CA 1
ATOM 730 C C . GLU A 1 90 ? -5.530 3.376 22.983 1.00 94.69 90 GLU A C 1
ATOM 732 O O . GLU A 1 90 ? -5.321 3.900 21.894 1.00 94.69 90 GLU A O 1
ATOM 737 N N . GLU A 1 91 ? -4.685 2.472 23.491 1.00 94.75 91 GLU A N 1
ATOM 738 C CA . GLU A 1 91 ? -3.470 2.028 22.787 1.00 94.75 91 GLU A CA 1
ATOM 739 C C . GLU A 1 91 ? -3.791 1.432 21.401 1.00 94.75 91 GLU A C 1
ATOM 741 O O . GLU A 1 91 ? -3.133 1.768 20.412 1.00 94.75 91 GLU A O 1
ATOM 746 N N . ILE A 1 92 ? -4.834 0.600 21.296 1.00 95.19 92 ILE A N 1
ATOM 747 C CA . ILE A 1 92 ? -5.302 0.047 20.012 1.00 95.19 92 ILE A CA 1
ATOM 748 C C . ILE A 1 92 ? -5.801 1.152 19.083 1.00 95.19 92 ILE A C 1
ATOM 750 O O . ILE A 1 92 ? -5.451 1.174 17.903 1.00 95.19 92 ILE A O 1
ATOM 754 N N . LYS A 1 93 ? -6.588 2.087 19.613 1.00 96.44 93 LYS A N 1
ATOM 755 C CA . LYS A 1 93 ? -7.144 3.197 18.840 1.00 96.44 93 LYS A CA 1
ATOM 756 C C . LYS A 1 93 ? -6.051 4.107 18.276 1.00 96.44 93 LYS A C 1
ATOM 758 O O . LYS A 1 93 ? -6.110 4.462 17.101 1.00 96.44 93 LYS A O 1
ATOM 763 N N . ILE A 1 94 ? -5.025 4.426 19.068 1.00 97.50 94 ILE A N 1
ATOM 764 C CA . ILE A 1 94 ? -3.855 5.193 18.614 1.00 97.50 94 ILE A CA 1
ATOM 765 C C . ILE A 1 94 ? -3.150 4.461 17.466 1.00 97.50 94 ILE A C 1
ATOM 767 O O . ILE A 1 94 ? -2.847 5.071 16.441 1.00 97.50 94 ILE A O 1
ATOM 771 N N . LYS A 1 95 ? -2.928 3.149 17.603 1.00 96.81 95 LYS A N 1
ATOM 772 C CA . LYS A 1 95 ? -2.297 2.319 16.565 1.00 96.81 95 LYS A CA 1
ATOM 773 C C . LYS A 1 95 ? -3.114 2.279 15.270 1.00 96.81 95 LYS A C 1
ATOM 775 O O . LYS A 1 95 ? -2.552 2.455 14.192 1.00 96.81 95 LYS A O 1
ATOM 780 N N . GLN A 1 96 ? -4.435 2.120 15.360 1.00 97.38 96 GLN A N 1
ATOM 781 C CA . GLN A 1 96 ? -5.324 2.179 14.193 1.00 97.38 96 GLN A CA 1
ATOM 782 C C . GLN A 1 96 ? -5.299 3.558 13.528 1.00 97.38 96 GLN A C 1
ATOM 784 O O . GLN A 1 96 ? -5.219 3.647 12.304 1.00 97.38 96 GLN A O 1
ATOM 789 N N . GLN A 1 97 ? -5.333 4.636 14.314 1.00 97.50 97 GLN A N 1
ATOM 790 C CA . GLN A 1 97 ? -5.276 5.995 13.781 1.00 97.50 97 GLN A CA 1
ATOM 791 C C . GLN A 1 97 ? -3.940 6.272 13.086 1.00 97.50 97 GLN A C 1
ATOM 793 O O . GLN A 1 97 ? -3.922 6.893 12.021 1.00 97.50 97 GLN A O 1
ATOM 798 N N . LEU A 1 98 ? -2.832 5.783 13.648 1.00 97.50 98 LEU A N 1
ATOM 799 C CA . LEU A 1 98 ? -1.516 5.863 13.023 1.00 97.50 98 LEU A CA 1
ATOM 800 C C . LEU A 1 98 ? -1.499 5.124 11.679 1.00 97.50 98 LEU A C 1
ATOM 802 O O . LEU A 1 98 ? -1.123 5.724 10.673 1.00 97.50 98 LEU A O 1
ATOM 806 N N . LEU A 1 99 ? -1.969 3.871 11.645 1.00 97.19 99 LEU A N 1
ATOM 807 C CA . LEU A 1 99 ? -2.054 3.072 10.420 1.00 97.19 99 LEU A CA 1
ATOM 808 C C . LEU A 1 99 ? -2.898 3.768 9.347 1.00 97.19 99 LEU A C 1
ATOM 810 O O . LEU A 1 99 ? -2.441 3.934 8.218 1.00 97.19 99 LEU A O 1
ATOM 814 N N . GLN A 1 100 ? -4.090 4.246 9.710 1.00 96.19 100 GLN A N 1
ATOM 815 C CA . GLN A 1 100 ? -4.977 4.958 8.792 1.00 96.19 100 GLN A CA 1
ATOM 816 C C . GLN A 1 100 ? -4.329 6.234 8.244 1.00 96.19 100 GLN A C 1
ATOM 818 O O . GLN A 1 100 ? -4.418 6.514 7.049 1.00 96.19 100 GLN A O 1
ATOM 823 N N . THR A 1 101 ? -3.673 7.012 9.108 1.00 96.44 101 THR A N 1
ATOM 824 C CA . THR A 1 101 ? -3.026 8.271 8.718 1.00 96.44 101 THR A CA 1
ATOM 825 C C . THR A 1 101 ? -1.878 8.014 7.748 1.00 96.44 101 THR A C 1
ATOM 827 O O . THR A 1 101 ? -1.794 8.671 6.712 1.00 96.44 101 THR A O 1
ATOM 830 N N . LYS A 1 102 ? -1.017 7.034 8.050 1.00 95.62 102 LYS A N 1
ATOM 831 C CA . LYS A 1 102 ? 0.114 6.651 7.194 1.00 95.62 102 LYS A CA 1
ATOM 832 C C . LYS A 1 102 ? -0.373 6.118 5.849 1.00 95.62 102 LYS A C 1
ATOM 834 O O . LYS A 1 102 ? 0.101 6.568 4.811 1.00 95.62 102 LYS A O 1
ATOM 839 N N . HIS A 1 103 ? -1.373 5.240 5.855 1.00 95.00 103 HIS A N 1
ATOM 840 C CA . HIS A 1 103 ? -1.962 4.710 4.629 1.00 95.00 103 HIS A CA 1
ATOM 841 C C . HIS A 1 103 ? -2.547 5.819 3.737 1.00 95.00 103 HIS A C 1
ATOM 843 O O . HIS A 1 103 ? -2.267 5.865 2.541 1.00 95.00 103 HIS A O 1
ATOM 849 N N . ASN A 1 104 ? -3.302 6.760 4.313 1.00 93.75 104 ASN A N 1
ATOM 850 C CA . ASN A 1 104 ? -3.875 7.874 3.553 1.00 93.75 104 ASN A CA 1
ATOM 851 C C . ASN A 1 104 ? -2.789 8.794 2.979 1.00 93.75 104 ASN A C 1
ATOM 853 O O . ASN A 1 104 ? -2.836 9.129 1.798 1.00 93.75 104 ASN A O 1
ATOM 857 N N . ALA A 1 105 ? -1.780 9.141 3.784 1.00 94.31 105 ALA A N 1
ATOM 858 C CA . ALA A 1 105 ? -0.645 9.932 3.318 1.00 94.31 105 ALA A CA 1
ATOM 859 C C . ALA A 1 105 ? 0.076 9.247 2.148 1.00 94.31 105 ALA A C 1
ATOM 861 O O . ALA A 1 105 ? 0.454 9.900 1.174 1.00 94.31 105 ALA A O 1
ATOM 862 N N . LEU A 1 106 ? 0.228 7.923 2.209 1.00 92.88 106 LEU A N 1
ATOM 863 C CA . LEU A 1 106 ? 0.847 7.168 1.132 1.00 92.88 106 LEU A CA 1
ATOM 864 C C . LEU A 1 106 ? -0.004 7.150 -0.143 1.00 92.88 106 LEU A C 1
ATOM 866 O O . LEU A 1 106 ? 0.541 7.310 -1.235 1.00 92.88 106 LEU A O 1
ATOM 870 N N . LYS A 1 107 ? -1.327 7.005 -0.022 1.00 91.88 107 LYS A N 1
ATOM 871 C CA . LYS A 1 107 ? -2.267 7.082 -1.151 1.00 91.88 107 LYS A CA 1
ATOM 872 C C . LYS A 1 107 ? -2.154 8.430 -1.873 1.00 91.88 107 LYS A C 1
ATOM 874 O O . LYS A 1 107 ? -2.048 8.468 -3.100 1.00 91.88 107 LYS A O 1
ATOM 879 N N . ASP A 1 108 ? -2.065 9.524 -1.118 1.00 92.38 108 ASP A N 1
ATOM 880 C CA . ASP A 1 108 ? -1.866 10.866 -1.671 1.00 92.38 108 ASP A CA 1
ATOM 881 C C . ASP A 1 108 ? -0.508 11.007 -2.376 1.00 92.38 108 ASP A C 1
ATOM 883 O O . ASP A 1 108 ? -0.433 11.544 -3.485 1.00 92.38 108 ASP A O 1
ATOM 887 N N . LEU A 1 109 ? 0.570 10.484 -1.781 1.00 93.00 109 LEU A N 1
ATOM 888 C CA . LEU A 1 109 ? 1.905 10.485 -2.391 1.00 93.00 109 LEU A CA 1
ATOM 889 C C . LEU A 1 109 ? 1.954 9.654 -3.680 1.00 93.00 109 LEU A C 1
ATOM 891 O O . LEU A 1 109 ? 2.476 10.129 -4.690 1.00 93.00 109 LEU A O 1
ATOM 895 N N . ARG A 1 110 ? 1.390 8.439 -3.674 1.00 91.00 110 ARG A N 1
ATOM 896 C CA . ARG A 1 110 ? 1.273 7.565 -4.856 1.00 91.00 110 ARG A CA 1
ATOM 897 C C . ARG A 1 110 ? 0.477 8.263 -5.963 1.00 91.00 110 ARG A C 1
ATOM 899 O O . ARG A 1 110 ? 0.896 8.255 -7.116 1.00 91.00 110 ARG A O 1
ATOM 906 N N . SER A 1 111 ? -0.614 8.952 -5.625 1.00 90.62 111 SER A N 1
ATOM 907 C CA . SER A 1 111 ? -1.387 9.761 -6.579 1.00 90.62 111 SER A CA 1
ATOM 908 C C . SER A 1 111 ? -0.549 10.880 -7.214 1.00 90.62 111 SER A C 1
ATOM 910 O O . SER A 1 111 ? -0.517 11.031 -8.439 1.00 90.62 111 SER A O 1
ATOM 912 N N . GLN A 1 112 ? 0.208 11.624 -6.402 1.00 93.00 112 GLN A N 1
ATOM 913 C CA . GLN A 1 112 ? 1.114 12.664 -6.897 1.00 93.00 112 GLN A CA 1
ATOM 914 C C . GLN A 1 112 ? 2.221 12.097 -7.796 1.00 93.00 112 GLN A C 1
ATOM 916 O O . GLN A 1 112 ? 2.530 12.692 -8.831 1.00 93.00 112 GLN A O 1
ATOM 921 N N . ARG A 1 113 ? 2.806 10.948 -7.436 1.00 93.00 113 ARG A N 1
ATOM 922 C CA . ARG A 1 113 ? 3.823 10.272 -8.254 1.00 93.00 113 ARG A CA 1
ATOM 923 C C . ARG A 1 113 ? 3.269 9.805 -9.587 1.00 93.00 113 ARG A C 1
ATOM 925 O O . ARG A 1 113 ? 3.845 10.152 -10.610 1.00 93.00 113 ARG A O 1
ATOM 932 N N . ARG A 1 114 ? 2.117 9.131 -9.596 1.00 90.94 114 ARG A N 1
ATOM 933 C CA . ARG A 1 114 ? 1.429 8.723 -10.832 1.00 90.94 114 ARG A CA 1
ATOM 934 C C . ARG A 1 114 ? 1.160 9.918 -11.742 1.00 90.94 114 ARG A C 1
ATOM 936 O O . ARG A 1 114 ? 1.406 9.841 -12.939 1.00 90.94 114 ARG A O 1
ATOM 943 N N . LYS A 1 115 ? 0.723 11.056 -11.191 1.00 92.50 115 LYS A N 1
ATOM 944 C CA . LYS A 1 115 ? 0.538 12.282 -11.982 1.00 92.50 115 LYS A CA 1
ATOM 945 C C . LYS A 1 115 ? 1.842 12.730 -12.656 1.00 92.50 115 LYS A C 1
ATOM 947 O O . LYS A 1 115 ? 1.847 12.950 -13.863 1.00 92.50 115 LYS A O 1
ATOM 952 N N . LYS A 1 116 ? 2.944 12.804 -11.905 1.00 93.69 116 LYS A N 1
ATOM 953 C CA . LYS A 1 116 ? 4.272 13.135 -12.454 1.00 93.69 116 LYS A CA 1
ATOM 954 C C . LYS A 1 116 ? 4.756 12.104 -13.482 1.00 93.69 116 LYS A C 1
ATOM 956 O O . LYS A 1 116 ? 5.341 12.477 -14.492 1.00 93.69 116 LYS A O 1
ATOM 961 N N . ALA A 1 117 ? 4.502 10.817 -13.246 1.00 93.44 117 ALA A N 1
ATOM 962 C CA . ALA A 1 117 ? 4.860 9.743 -14.168 1.00 93.44 117 ALA A CA 1
ATOM 963 C C . ALA A 1 117 ? 4.119 9.909 -15.498 1.00 93.44 117 ALA A C 1
ATOM 965 O O . ALA A 1 117 ? 4.726 9.826 -16.560 1.00 93.44 117 ALA A O 1
ATOM 966 N N . LEU A 1 118 ? 2.822 10.225 -15.451 1.00 91.62 118 LEU A N 1
ATOM 967 C CA . LEU A 1 118 ? 2.017 10.482 -16.645 1.00 91.62 118 LEU A CA 1
ATOM 968 C C . LEU A 1 118 ? 2.549 11.668 -17.457 1.00 91.62 118 LEU A C 1
ATOM 970 O O . LEU A 1 118 ? 2.602 11.565 -18.683 1.00 91.62 118 LEU A O 1
ATOM 974 N N . GLU A 1 119 ? 2.993 12.740 -16.793 1.00 94.50 119 GLU A N 1
ATOM 975 C CA . GLU A 1 119 ? 3.567 13.931 -17.440 1.00 94.50 119 GLU A CA 1
ATOM 976 C C . GLU A 1 119 ? 4.808 13.606 -18.292 1.00 94.50 119 GLU A C 1
ATOM 978 O O . GLU A 1 119 ? 4.984 14.204 -19.352 1.00 94.50 119 GLU A O 1
ATOM 983 N N . ILE A 1 120 ? 5.630 12.629 -17.884 1.00 94.38 120 ILE A N 1
ATOM 984 C CA . ILE A 1 120 ? 6.859 12.239 -18.607 1.00 94.38 120 ILE A CA 1
ATOM 985 C C . ILE A 1 120 ? 6.783 10.855 -19.272 1.00 94.38 120 ILE A C 1
ATOM 987 O O . ILE A 1 120 ? 7.760 10.390 -19.862 1.00 94.38 120 ILE A O 1
ATOM 991 N N . SER A 1 121 ? 5.628 10.192 -19.196 1.00 93.31 121 SER A N 1
ATOM 992 C CA . SER A 1 121 ? 5.442 8.786 -19.581 1.00 93.31 121 SER A CA 1
ATOM 993 C C . SER A 1 121 ? 5.935 8.485 -20.990 1.00 93.31 121 SER A C 1
ATOM 995 O O . SER A 1 121 ? 6.670 7.525 -21.198 1.00 93.31 121 SER A O 1
ATOM 997 N N . HIS A 1 122 ? 5.597 9.339 -21.955 1.00 93.81 122 HIS A N 1
ATOM 998 C CA . HIS A 1 122 ? 6.009 9.162 -23.342 1.00 93.81 122 HIS A CA 1
ATOM 999 C C . HIS A 1 122 ? 7.535 9.094 -23.502 1.00 93.81 122 HIS A C 1
ATOM 1001 O O . HIS A 1 122 ? 8.045 8.177 -24.144 1.00 93.81 122 HIS A O 1
ATOM 1007 N N . GLN A 1 123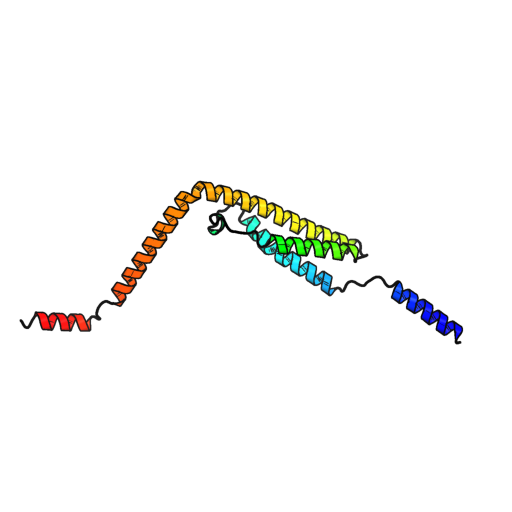 ? 8.257 10.036 -22.890 1.00 95.12 123 GLN A N 1
ATOM 1008 C CA . GLN A 1 123 ? 9.721 10.090 -22.943 1.00 95.12 123 GLN A CA 1
ATOM 1009 C C . GLN A 1 123 ? 10.339 8.889 -22.229 1.00 95.12 123 GLN A C 1
ATOM 1011 O O . GLN A 1 123 ? 11.293 8.295 -22.725 1.00 95.12 123 GLN A O 1
ATOM 1016 N N . TRP A 1 124 ? 9.761 8.497 -21.094 1.00 94.44 124 TRP A N 1
ATOM 1017 C CA . TRP A 1 124 ? 10.209 7.334 -20.342 1.00 94.44 124 TRP A CA 1
ATOM 1018 C C . TRP A 1 124 ? 10.082 6.035 -21.152 1.00 94.44 124 TRP A C 1
ATOM 1020 O O . TRP A 1 124 ? 11.053 5.290 -21.254 1.00 94.44 124 TRP A O 1
ATOM 1030 N N . TYR A 1 125 ? 8.942 5.798 -21.812 1.00 94.50 125 TYR A N 1
ATOM 1031 C CA . TYR A 1 125 ? 8.749 4.615 -22.663 1.00 94.50 125 TYR A CA 1
ATOM 1032 C C . TYR A 1 125 ? 9.683 4.599 -23.881 1.00 94.50 125 TYR A C 1
ATOM 1034 O O . TYR A 1 125 ? 10.160 3.534 -24.271 1.00 94.50 125 TYR A O 1
ATOM 1042 N N . GLN A 1 126 ? 9.970 5.761 -24.480 1.00 96.06 126 GLN A N 1
ATOM 1043 C CA . GLN A 1 126 ? 10.955 5.861 -25.562 1.00 96.06 126 GLN A CA 1
ATOM 1044 C C . GLN A 1 126 ? 12.354 5.489 -25.082 1.00 96.06 126 GLN A C 1
ATOM 1046 O O . GLN A 1 126 ? 13.016 4.665 -25.710 1.00 96.06 126 GLN A O 1
ATOM 1051 N N . TYR A 1 127 ? 12.778 6.071 -23.961 1.00 95.75 127 TYR A N 1
ATOM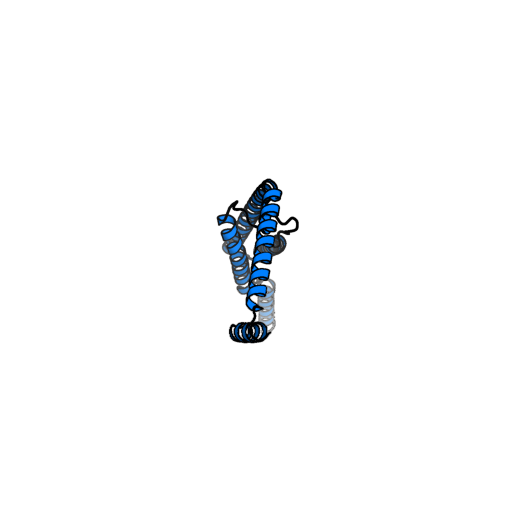 1052 C CA . TYR A 1 127 ? 14.075 5.788 -23.365 1.00 95.75 127 TYR A CA 1
ATOM 1053 C C . TYR A 1 127 ? 14.209 4.309 -22.987 1.00 95.75 127 TYR A C 1
ATOM 1055 O O . TYR A 1 127 ? 15.196 3.672 -23.347 1.00 95.75 127 TYR A O 1
ATOM 1063 N N . LYS A 1 128 ? 13.188 3.742 -22.333 1.00 94.19 128 LYS A N 1
ATOM 1064 C CA . LYS A 1 128 ? 13.150 2.329 -21.946 1.00 94.19 128 LYS A CA 1
ATOM 1065 C C . LYS A 1 128 ? 13.331 1.413 -23.154 1.00 94.19 128 LYS A C 1
ATOM 1067 O O . LYS A 1 128 ? 14.219 0.572 -23.151 1.00 94.19 128 LYS A O 1
ATOM 1072 N N . ARG A 1 129 ? 12.572 1.651 -24.227 1.00 96.06 129 ARG A N 1
ATOM 1073 C CA . ARG A 1 129 ? 12.706 0.883 -25.469 1.00 96.06 129 ARG A CA 1
ATOM 1074 C C . ARG A 1 129 ? 14.110 0.984 -26.070 1.00 96.06 129 ARG A C 1
ATOM 1076 O O . ARG A 1 129 ? 14.660 -0.023 -26.488 1.00 96.06 129 ARG A O 1
ATOM 1083 N N . GLN A 1 130 ? 14.688 2.184 -26.119 1.00 97.56 130 GLN A N 1
ATOM 1084 C CA . GLN A 1 130 ? 16.042 2.373 -26.649 1.00 97.56 130 GLN A CA 1
ATOM 1085 C C . GLN A 1 130 ? 17.094 1.621 -25.826 1.00 97.56 130 GLN A C 1
ATOM 1087 O O . GLN A 1 130 ? 18.032 1.065 -26.395 1.00 97.56 130 GLN A O 1
ATOM 1092 N N . ALA A 1 131 ? 16.941 1.598 -24.500 1.00 96.81 131 ALA A N 1
ATOM 1093 C CA . ALA A 1 131 ? 17.807 0.825 -23.619 1.00 96.81 131 ALA A CA 1
ATOM 1094 C C . ALA A 1 131 ? 17.654 -0.688 -23.861 1.00 96.81 131 ALA A C 1
ATOM 1096 O O . ALA A 1 131 ? 18.663 -1.378 -23.992 1.00 96.81 131 ALA A O 1
ATOM 1097 N N . ASP A 1 132 ? 16.422 -1.184 -23.998 1.00 96.88 132 ASP A N 1
ATOM 1098 C CA . ASP A 1 132 ? 16.134 -2.598 -24.280 1.00 96.88 132 ASP A CA 1
ATOM 1099 C C . ASP A 1 132 ? 16.705 -3.045 -25.641 1.00 96.88 132 ASP A C 1
ATOM 1101 O O . ASP A 1 132 ? 17.325 -4.109 -25.750 1.00 96.88 132 ASP A O 1
ATOM 1105 N N . ASP A 1 133 ? 16.557 -2.209 -26.675 1.00 97.75 133 ASP A N 1
ATOM 1106 C CA . ASP A 1 133 ? 17.110 -2.453 -28.012 1.00 97.75 133 ASP A CA 1
ATOM 1107 C C . ASP A 1 133 ? 18.651 -2.547 -27.960 1.00 97.75 133 ASP A C 1
ATOM 1109 O O . ASP A 1 133 ? 19.252 -3.424 -28.588 1.00 97.75 133 ASP A O 1
ATOM 1113 N N . LEU A 1 134 ? 19.305 -1.680 -27.175 1.00 97.88 134 LEU A N 1
ATOM 1114 C CA . LEU A 1 134 ? 20.760 -1.697 -26.997 1.00 97.88 134 LEU A CA 1
ATOM 1115 C C . LEU A 1 134 ? 21.240 -2.940 -26.237 1.00 97.88 134 LEU A C 1
ATOM 1117 O O . LEU A 1 134 ? 22.242 -3.538 -26.626 1.00 97.88 134 LEU A O 1
ATOM 1121 N N . MET A 1 135 ? 20.535 -3.338 -25.176 1.00 97.25 135 MET A N 1
ATOM 1122 C CA . MET A 1 135 ? 20.855 -4.555 -24.422 1.00 97.25 135 MET A CA 1
ATOM 1123 C C . MET A 1 135 ? 20.746 -5.797 -25.308 1.00 97.25 135 MET A C 1
ATOM 1125 O O . MET A 1 135 ? 21.666 -6.608 -25.347 1.00 97.25 135 MET A O 1
ATOM 1129 N N . THR A 1 136 ? 19.683 -5.886 -26.110 1.00 97.62 136 THR A N 1
ATOM 1130 C CA . THR A 1 136 ? 19.507 -6.973 -27.086 1.00 97.62 136 THR A CA 1
ATOM 1131 C C . THR A 1 136 ? 20.664 -7.020 -28.087 1.00 97.62 136 THR A C 1
ATOM 1133 O O . THR A 1 136 ? 21.177 -8.088 -28.419 1.00 97.62 136 THR A O 1
ATOM 1136 N N . TRP A 1 137 ? 21.116 -5.854 -28.553 1.00 97.56 137 TRP A N 1
ATOM 1137 C CA . TRP A 1 137 ? 22.255 -5.767 -29.461 1.00 97.56 137 TRP A CA 1
ATOM 1138 C C . TRP A 1 137 ? 23.570 -6.239 -28.818 1.00 97.56 137 TRP A C 1
ATOM 1140 O O . TRP A 1 137 ? 24.359 -6.914 -29.483 1.00 97.56 137 TRP A O 1
ATOM 1150 N N . LEU A 1 138 ? 23.803 -5.930 -27.537 1.00 97.88 138 LEU A N 1
ATOM 1151 C CA . LEU A 1 138 ? 24.968 -6.421 -26.792 1.00 97.88 138 LEU A CA 1
ATOM 1152 C C . LEU A 1 138 ? 24.937 -7.945 -26.625 1.00 97.88 138 LEU A C 1
ATOM 1154 O O . LEU A 1 138 ? 25.949 -8.594 -26.893 1.00 97.88 138 LEU A O 1
ATOM 1158 N N . ASP A 1 139 ? 23.783 -8.517 -26.280 1.00 97.25 139 ASP A N 1
ATOM 1159 C CA . ASP A 1 139 ? 23.616 -9.971 -26.156 1.00 97.25 139 ASP A CA 1
ATOM 1160 C C . ASP A 1 139 ? 23.921 -10.688 -27.479 1.00 97.25 139 ASP A C 1
ATOM 1162 O O . ASP A 1 139 ? 24.540 -11.754 -27.515 1.00 97.25 139 ASP A O 1
ATOM 1166 N N . ASP A 1 140 ? 23.502 -10.107 -28.602 1.00 96.69 140 ASP A N 1
ATOM 1167 C CA . ASP A 1 140 ? 23.775 -10.666 -29.923 1.00 96.69 140 ASP A CA 1
ATOM 1168 C C . ASP A 1 140 ? 25.257 -10.575 -30.306 1.00 96.69 140 ASP A C 1
ATOM 1170 O O . ASP A 1 140 ? 25.773 -11.468 -30.987 1.00 96.69 140 ASP A O 1
ATOM 1174 N N . ILE A 1 141 ? 25.966 -9.534 -29.858 1.00 95.62 141 ILE A N 1
ATOM 1175 C CA . ILE A 1 141 ? 27.427 -9.454 -29.990 1.00 95.62 141 ILE A CA 1
ATOM 1176 C C . ILE A 1 141 ? 28.095 -10.533 -29.145 1.00 95.62 141 ILE A C 1
ATOM 1178 O O . ILE A 1 141 ? 28.979 -11.222 -29.653 1.00 95.62 141 ILE A O 1
ATOM 1182 N N . GLU A 1 142 ? 27.677 -10.707 -27.893 1.00 95.44 142 GLU A N 1
ATOM 1183 C CA . GLU A 1 142 ? 28.245 -11.714 -26.998 1.00 95.44 142 GLU A CA 1
ATOM 1184 C C . GLU A 1 142 ? 28.081 -13.126 -27.575 1.00 95.44 142 GLU A C 1
ATOM 1186 O O . GLU A 1 142 ? 29.050 -13.883 -27.654 1.00 95.44 142 GLU A O 1
ATOM 1191 N N . LYS A 1 143 ? 26.894 -13.454 -28.103 1.00 95.12 143 LYS A N 1
ATOM 1192 C CA . LYS A 1 143 ? 26.650 -14.730 -28.798 1.00 95.12 143 LYS A CA 1
ATOM 1193 C C . LYS A 1 143 ? 27.541 -14.900 -30.023 1.00 95.12 143 LYS A C 1
ATOM 1195 O O . LYS A 1 143 ? 28.103 -15.975 -30.225 1.00 95.12 143 LYS A O 1
ATOM 1200 N N . LYS A 1 144 ? 27.685 -13.853 -30.845 1.00 93.06 144 LYS A N 1
ATOM 1201 C CA . LYS A 1 144 ? 28.567 -13.891 -32.020 1.00 93.06 144 LYS A CA 1
ATOM 1202 C C . LYS A 1 144 ? 30.014 -14.133 -31.612 1.00 93.06 144 LYS A C 1
ATOM 1204 O O . LYS A 1 144 ? 30.663 -14.975 -32.224 1.00 93.06 144 LYS A O 1
ATOM 1209 N N . LEU A 1 145 ? 30.489 -13.456 -30.568 1.00 91.00 145 LEU A N 1
ATOM 1210 C CA . LEU A 1 145 ? 31.837 -13.620 -30.032 1.00 91.00 145 LEU A CA 1
ATOM 1211 C C . LEU A 1 145 ? 32.065 -15.046 -29.512 1.00 91.00 145 LEU A C 1
ATOM 1213 O O . LEU A 1 145 ? 33.089 -15.646 -29.818 1.00 91.00 145 LEU A O 1
ATOM 1217 N N . ALA A 1 146 ? 31.094 -15.611 -28.792 1.00 89.19 146 ALA A N 1
ATOM 1218 C CA . ALA A 1 146 ? 31.145 -16.990 -28.309 1.00 89.19 146 ALA A CA 1
ATOM 1219 C C . ALA A 1 146 ? 31.097 -18.032 -29.442 1.00 89.19 146 ALA A C 1
ATOM 1221 O O . ALA A 1 146 ? 31.594 -19.143 -29.275 1.00 89.19 146 ALA A O 1
ATOM 1222 N N . SER A 1 147 ? 30.504 -17.683 -30.588 1.00 85.94 147 SER A N 1
ATOM 1223 C CA . SER A 1 147 ? 30.452 -18.535 -31.783 1.00 85.94 147 SER A CA 1
ATOM 1224 C C . SER A 1 147 ? 31.672 -18.409 -32.701 1.00 85.94 147 SER A C 1
ATOM 1226 O O . SER A 1 147 ? 31.725 -19.092 -33.726 1.00 85.94 147 SER A O 1
ATOM 1228 N N . LEU A 1 148 ? 32.632 -17.531 -32.378 1.00 83.62 148 LEU A N 1
ATOM 1229 C CA . LEU A 1 148 ? 33.855 -17.417 -33.167 1.00 83.62 148 LEU A CA 1
ATOM 1230 C C . LEU A 1 148 ? 34.663 -18.722 -33.075 1.00 83.62 148 LEU A C 1
ATOM 1232 O O . LEU A 1 148 ? 34.758 -19.299 -31.988 1.00 83.62 148 LEU A O 1
ATOM 1236 N N . PRO A 1 149 ? 35.255 -19.189 -34.191 1.00 76.56 149 PRO A N 1
ATOM 1237 C CA . PRO A 1 149 ? 36.127 -20.354 -34.175 1.00 76.56 149 PRO A CA 1
ATOM 1238 C C . PRO A 1 149 ? 37.284 -20.137 -33.203 1.00 76.56 149 PRO A C 1
ATOM 1240 O O . PRO A 1 149 ? 37.831 -19.036 -33.103 1.00 76.56 149 PRO A O 1
ATOM 1243 N N . ASP A 1 150 ? 37.686 -21.195 -32.506 1.00 68.12 150 ASP A N 1
ATOM 1244 C CA . ASP A 1 150 ? 38.840 -21.113 -31.621 1.00 68.12 150 ASP A CA 1
ATOM 1245 C C . ASP A 1 150 ? 40.108 -20.866 -32.464 1.00 68.12 150 ASP A C 1
ATOM 1247 O O . ASP A 1 150 ? 40.180 -21.269 -33.628 1.00 68.12 150 ASP A O 1
ATOM 1251 N N . ARG A 1 151 ? 41.154 -20.236 -31.912 1.00 61.22 151 ARG A N 1
ATOM 1252 C CA . ARG A 1 151 ? 42.366 -19.861 -32.690 1.00 61.22 151 ARG A CA 1
ATOM 1253 C C . ARG A 1 151 ? 43.030 -21.038 -33.426 1.00 61.22 151 ARG A C 1
ATOM 1255 O O . ARG A 1 151 ? 43.759 -20.830 -34.393 1.00 61.22 151 ARG A O 1
ATOM 1262 N N . LYS A 1 152 ? 42.788 -22.274 -32.976 1.00 58.53 152 LYS A N 1
ATOM 1263 C CA . LYS A 1 152 ? 43.245 -23.500 -33.651 1.00 58.53 152 LYS A CA 1
ATOM 1264 C C . LYS A 1 152 ? 42.530 -23.767 -34.980 1.00 58.53 152 LYS A C 1
ATOM 1266 O O . LYS A 1 152 ? 43.133 -24.371 -35.862 1.00 58.53 152 LYS A O 1
ATOM 1271 N N . ASP A 1 153 ? 41.289 -23.324 -35.134 1.00 59.81 153 ASP A N 1
ATOM 1272 C CA . ASP A 1 153 ? 40.507 -23.495 -36.359 1.00 59.81 153 ASP A CA 1
ATOM 1273 C C . ASP A 1 153 ? 40.867 -22.428 -37.404 1.00 59.81 153 ASP A C 1
ATOM 1275 O O . ASP A 1 153 ? 40.952 -22.741 -38.589 1.00 59.81 153 ASP A O 1
ATOM 1279 N N . GLU A 1 154 ? 41.215 -21.205 -36.984 1.00 58.91 154 GLU A N 1
ATOM 1280 C CA . GLU A 1 154 ? 41.759 -20.170 -37.883 1.00 58.91 154 GLU A CA 1
ATOM 1281 C C . GLU A 1 154 ? 43.110 -20.565 -38.503 1.00 58.91 154 GLU A C 1
ATOM 1283 O O . GLU A 1 154 ? 43.391 -20.230 -39.654 1.00 58.91 154 GLU A O 1
ATOM 1288 N N . GLN A 1 155 ? 43.956 -21.278 -37.753 1.00 57.94 155 GLN A N 1
ATOM 1289 C CA . GLN A 1 155 ? 45.262 -21.731 -38.236 1.00 57.94 155 GLN A CA 1
ATOM 1290 C C . GLN A 1 155 ? 45.112 -22.817 -39.316 1.00 57.94 155 GLN A C 1
ATOM 1292 O O . GLN A 1 155 ? 45.765 -22.734 -40.351 1.00 57.94 155 GLN A O 1
ATOM 1297 N N . LYS A 1 156 ? 44.159 -23.744 -39.138 1.00 59.00 156 LYS A N 1
ATOM 1298 C CA . LYS A 1 156 ? 43.782 -24.737 -40.160 1.00 59.00 156 LYS A CA 1
ATOM 1299 C C . LYS A 1 156 ? 43.145 -24.102 -41.398 1.00 59.00 156 LYS A C 1
ATOM 1301 O O . LYS A 1 156 ? 43.394 -24.551 -42.510 1.00 59.00 156 LYS A O 1
ATOM 1306 N N . LEU A 1 157 ? 42.332 -23.056 -41.226 1.00 59.56 157 LEU A N 1
ATOM 1307 C CA . LEU A 1 157 ? 41.701 -22.347 -42.347 1.00 59.56 157 LEU A CA 1
ATOM 1308 C C . LEU A 1 157 ? 42.727 -21.603 -43.219 1.00 59.56 157 LEU A C 1
ATOM 1310 O O . LEU A 1 157 ? 42.576 -21.577 -44.435 1.00 59.56 157 LEU A O 1
ATOM 1314 N N . LYS A 1 158 ? 43.789 -21.047 -42.620 1.00 60.19 158 LYS A N 1
ATOM 1315 C CA . LYS A 1 158 ? 44.894 -20.413 -43.364 1.00 60.19 158 LYS A CA 1
ATOM 1316 C C . LYS A 1 158 ? 45.824 -21.413 -44.053 1.00 60.19 158 LYS A C 1
ATOM 1318 O O . LYS A 1 158 ? 46.401 -21.067 -45.076 1.00 60.19 158 LYS A O 1
ATOM 1323 N N . GLU A 1 159 ? 45.979 -22.620 -43.510 1.00 56.78 159 GLU A N 1
ATOM 1324 C CA . GLU A 1 159 ? 46.754 -23.687 -44.161 1.00 56.78 159 GLU A CA 1
ATOM 1325 C C . GLU A 1 159 ? 46.062 -24.181 -45.440 1.00 56.78 159 GLU A C 1
ATOM 1327 O O . GLU A 1 159 ? 46.728 -24.365 -46.450 1.00 56.78 159 GLU A O 1
ATOM 1332 N N . ILE A 1 160 ? 44.729 -24.284 -45.449 1.00 59.28 160 ILE A N 1
ATOM 1333 C CA . ILE A 1 160 ? 43.970 -24.718 -46.637 1.00 59.28 160 ILE A CA 1
ATOM 1334 C C . ILE A 1 160 ? 43.985 -23.656 -47.756 1.00 59.28 160 ILE A C 1
ATOM 1336 O O . ILE A 1 160 ? 44.051 -24.009 -48.929 1.00 59.28 160 ILE A O 1
ATOM 1340 N N . ASP A 1 161 ? 43.956 -22.363 -47.416 1.00 53.75 161 ASP A N 1
ATOM 1341 C CA . ASP A 1 161 ? 43.990 -21.262 -48.400 1.00 53.75 161 ASP A CA 1
ATOM 1342 C C . ASP A 1 161 ? 45.406 -21.003 -48.965 1.00 53.75 161 ASP A C 1
ATOM 1344 O O . ASP A 1 161 ? 45.562 -20.367 -50.003 1.00 53.75 161 ASP A O 1
ATOM 1348 N N . GLY A 1 162 ? 46.450 -21.512 -48.297 1.00 55.03 162 GLY A N 1
ATOM 1349 C CA . GLY A 1 162 ? 47.845 -21.438 -48.746 1.00 55.03 162 GLY A CA 1
ATOM 1350 C C . GLY A 1 162 ? 48.319 -22.621 -49.603 1.00 55.03 162 GLY A C 1
ATOM 1351 O O . GLY A 1 162 ? 49.451 -22.585 -50.084 1.00 55.03 162 GLY A O 1
ATOM 1352 N N . GLU A 1 163 ? 47.494 -23.660 -49.776 1.00 53.78 163 GLU A N 1
ATOM 1353 C CA . GLU A 1 163 ? 47.813 -24.882 -50.540 1.00 53.78 163 GLU A CA 1
ATOM 1354 C C . GLU A 1 163 ? 47.169 -24.940 -51.949 1.00 53.78 163 GLU A C 1
ATOM 1356 O O . GLU A 1 163 ? 47.272 -25.968 -52.624 1.00 53.78 163 GLU A O 1
ATOM 1361 N N . LEU A 1 164 ? 46.543 -23.851 -52.421 1.00 45.94 164 LEU A N 1
ATOM 1362 C CA . LEU A 1 164 ? 46.059 -23.678 -53.808 1.00 45.94 164 LEU A CA 1
ATOM 1363 C C . LEU A 1 164 ? 47.043 -22.868 -54.664 1.00 45.94 164 LEU A C 1
ATOM 1365 O O . LEU A 1 164 ? 47.208 -23.238 -55.850 1.00 45.94 164 LEU A O 1
#